Protein AF-A0A352V884-F1 (afdb_monomer_lite)

pLDDT: mean 80.21, std 18.08, range [39.91, 98.12]

Sequence (69 aa):
MIKNSEDTKKVSLMSPKVDFVFKRIFGNPEMPEILISFLNAVLGYTDNDRIISVIILNPNIEKKSIDDK

Foldseek 3Di:
DDDDPDPPPPDDDDDCVDPVNVCVQCVDPVCVVSVQVVCCVVVVPDDPRRDPDDDRPDPPPPPPPPPPD

Radius of gyration: 19.36 Å; chains: 1; bounding box: 48×45×48 Å

Secondary structure (DSSP, 8-state):
----S------PPPPTTSHHHHHHHHS-TT-HHHHHHHHHHHHT--GGG--------------------

Structure (mmCIF, N/CA/C/O backbone):
data_AF-A0A352V884-F1
#
_entry.id   AF-A0A352V884-F1
#
loop_
_atom_site.group_PDB
_atom_site.id
_atom_site.type_symbol
_atom_site.label_atom_id
_atom_site.label_alt_id
_atom_site.label_comp_id
_atom_site.label_asym_id
_atom_site.label_entity_id
_atom_site.label_seq_id
_atom_site.pdbx_PDB_ins_code
_atom_site.Cartn_x
_atom_site.Cartn_y
_atom_site.Cartn_z
_atom_site.occupancy
_atom_site.B_iso_or_equiv
_atom_site.auth_seq_id
_atom_site.auth_comp_id
_atom_site.auth_asym_id
_atom_site.auth_atom_id
_atom_site.pdbx_PDB_model_num
ATOM 1 N N . MET A 1 1 ? 39.263 25.270 -24.544 1.00 39.91 1 MET A N 1
ATOM 2 C CA . MET A 1 1 ? 38.534 24.034 -24.181 1.00 39.91 1 MET A CA 1
ATOM 3 C C . MET A 1 1 ? 37.385 24.420 -23.269 1.00 39.91 1 MET A C 1
ATOM 5 O O . MET A 1 1 ? 37.611 24.637 -22.088 1.00 39.91 1 MET A O 1
ATOM 9 N N . ILE A 1 2 ? 36.184 24.588 -23.820 1.00 46.22 2 ILE A N 1
ATOM 10 C CA . ILE A 1 2 ? 34.969 24.819 -23.030 1.00 46.22 2 ILE A CA 1
ATOM 11 C C . ILE A 1 2 ? 34.296 23.452 -22.912 1.00 46.22 2 ILE A C 1
ATOM 13 O O . ILE A 1 2 ? 33.944 22.854 -23.926 1.00 46.22 2 ILE A O 1
ATOM 17 N N . LYS A 1 3 ? 34.217 22.907 -21.695 1.00 54.53 3 LYS A N 1
ATOM 18 C CA . LYS A 1 3 ? 33.402 21.720 -21.426 1.00 54.53 3 LYS A CA 1
ATOM 19 C C . LYS A 1 3 ? 31.954 22.197 -21.374 1.00 54.53 3 LYS A C 1
ATOM 21 O O . LYS A 1 3 ? 31.587 22.904 -20.441 1.00 54.53 3 LYS A O 1
ATOM 26 N N . ASN A 1 4 ? 31.182 21.859 -22.402 1.00 49.88 4 ASN A N 1
ATOM 27 C CA . ASN A 1 4 ? 29.753 22.139 -22.450 1.00 49.88 4 ASN A CA 1
ATOM 28 C C . ASN A 1 4 ? 29.059 21.348 -21.342 1.00 49.88 4 ASN A C 1
ATOM 30 O O . ASN A 1 4 ? 29.164 20.127 -21.252 1.00 49.88 4 ASN A O 1
AT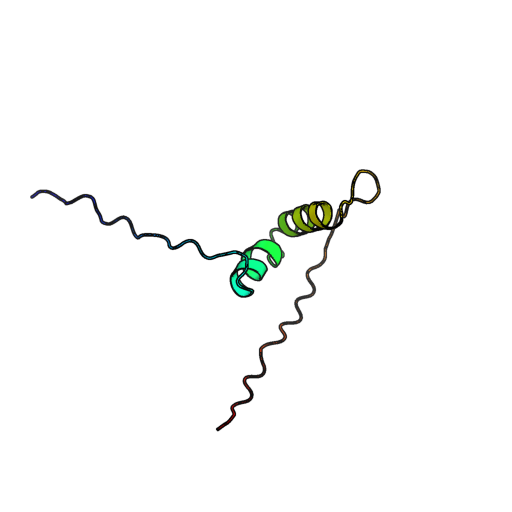OM 34 N N . SER A 1 5 ? 28.395 22.082 -20.468 1.00 59.72 5 SER A N 1
ATOM 35 C CA . SER A 1 5 ? 27.657 21.594 -19.318 1.00 59.72 5 SER A CA 1
ATOM 36 C C . SER A 1 5 ? 26.260 21.134 -19.730 1.00 59.72 5 SER A C 1
ATOM 38 O O . SER A 1 5 ? 25.303 21.814 -19.397 1.00 59.72 5 SER A O 1
ATOM 40 N N . GLU A 1 6 ? 26.134 20.010 -20.447 1.00 59.53 6 GLU A N 1
ATOM 41 C CA . GLU A 1 6 ? 24.822 19.388 -20.739 1.00 59.53 6 GLU A CA 1
ATOM 42 C C . GLU A 1 6 ? 24.830 17.841 -20.760 1.00 59.53 6 GLU A C 1
ATOM 44 O O . GLU A 1 6 ? 23.960 17.219 -21.359 1.00 59.53 6 GLU A O 1
ATOM 49 N N . ASP A 1 7 ? 25.736 17.179 -20.030 1.00 57.44 7 ASP A N 1
ATOM 50 C CA . ASP A 1 7 ? 25.641 15.725 -19.775 1.00 57.44 7 ASP A CA 1
ATOM 51 C C . ASP A 1 7 ? 24.727 15.392 -18.575 1.00 57.44 7 ASP A C 1
ATOM 53 O O . ASP A 1 7 ? 24.989 14.492 -17.772 1.00 57.44 7 ASP A O 1
ATOM 57 N N . THR A 1 8 ? 23.617 16.115 -18.408 1.00 61.84 8 THR A N 1
ATOM 58 C CA . THR A 1 8 ? 22.570 15.718 -17.460 1.00 61.84 8 THR A CA 1
ATOM 59 C C . THR A 1 8 ? 21.680 14.677 -18.123 1.00 61.84 8 THR A C 1
ATOM 61 O O . THR A 1 8 ? 20.721 14.976 -18.831 1.00 61.84 8 THR A O 1
ATOM 64 N N . LYS A 1 9 ? 22.004 13.403 -17.880 1.00 62.41 9 LYS A N 1
ATOM 65 C CA . LYS A 1 9 ? 21.172 12.248 -18.236 1.00 62.41 9 LYS A CA 1
ATOM 66 C C . LYS A 1 9 ? 19.726 12.510 -17.794 1.00 62.41 9 LYS A C 1
ATOM 68 O O . LYS A 1 9 ? 19.415 12.464 -16.606 1.00 62.41 9 LYS A O 1
ATOM 73 N N . LYS A 1 10 ? 18.843 12.808 -18.751 1.00 65.25 10 LYS A N 1
ATOM 74 C CA . LYS A 1 10 ? 17.420 13.066 -18.506 1.00 65.25 10 LYS A CA 1
ATOM 75 C C . LYS A 1 10 ? 16.782 11.798 -17.936 1.00 65.25 10 LYS A C 1
ATOM 77 O O . LYS A 1 10 ? 16.500 10.854 -18.671 1.00 65.25 10 LYS A O 1
ATOM 82 N N . VAL A 1 11 ? 16.584 11.754 -16.619 1.00 71.00 11 VAL A N 1
ATOM 83 C CA . VAL A 1 11 ? 15.845 10.668 -15.969 1.00 71.00 11 VAL A CA 1
ATOM 84 C C . VAL A 1 11 ? 14.379 10.816 -16.367 1.00 71.00 11 VAL A C 1
ATOM 86 O O . VAL A 1 11 ? 13.719 11.786 -16.002 1.00 71.00 11 VAL A O 1
ATOM 89 N N . SER A 1 12 ? 13.880 9.877 -17.168 1.00 79.50 12 SER A N 1
ATOM 90 C CA . SER A 1 12 ? 12.460 9.816 -17.508 1.00 79.50 12 SER A CA 1
ATOM 91 C C . SER A 1 12 ? 11.684 9.281 -16.305 1.00 79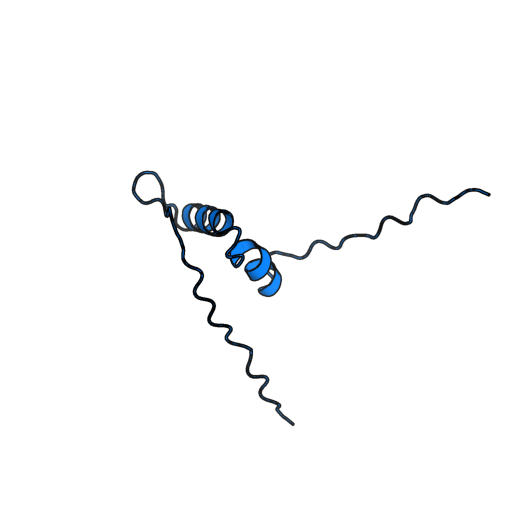.50 12 SER A C 1
ATOM 93 O O . SER A 1 12 ? 11.927 8.156 -15.863 1.00 79.50 12 SER A O 1
ATOM 95 N N . LEU A 1 13 ? 10.771 10.085 -15.758 1.00 84.69 13 LEU A N 1
ATOM 96 C CA . LEU A 1 13 ? 9.858 9.645 -14.705 1.00 84.69 13 LEU A CA 1
ATOM 97 C C . LEU A 1 13 ? 8.791 8.735 -15.320 1.00 84.69 13 LEU A C 1
ATOM 99 O O . LEU A 1 13 ? 8.112 9.120 -16.272 1.00 84.69 13 LEU A O 1
ATOM 103 N N . MET A 1 14 ? 8.630 7.528 -14.776 1.00 87.00 14 MET A N 1
ATOM 104 C CA . MET A 1 14 ? 7.562 6.622 -15.194 1.00 87.00 14 MET A CA 1
ATOM 105 C C . MET A 1 14 ? 6.316 6.818 -14.333 1.00 87.00 14 MET A C 1
ATOM 107 O O . MET A 1 14 ? 6.401 7.077 -13.134 1.00 87.00 14 MET A O 1
ATOM 111 N N . SER A 1 15 ? 5.143 6.663 -14.948 1.00 90.44 15 SER A N 1
ATOM 112 C CA . SER A 1 15 ? 3.878 6.757 -14.224 1.00 90.44 15 SER A CA 1
ATOM 113 C C . SER A 1 15 ? 3.710 5.572 -13.262 1.00 90.44 15 SER A C 1
ATOM 115 O O . SER A 1 15 ? 3.876 4.429 -13.696 1.00 90.44 15 SER A O 1
ATOM 117 N N . PRO A 1 16 ? 3.277 5.796 -12.005 1.00 87.81 16 PRO A N 1
ATOM 118 C CA . PRO A 1 16 ? 2.943 4.715 -11.074 1.00 87.81 16 PRO A CA 1
ATOM 119 C C . PRO A 1 16 ? 1.712 3.907 -11.512 1.00 87.81 16 PRO A C 1
ATOM 121 O O . PRO A 1 16 ? 1.417 2.882 -10.914 1.00 87.81 16 PRO A O 1
ATOM 124 N N . LYS A 1 17 ? 1.003 4.332 -12.570 1.00 89.62 17 LYS A N 1
ATOM 125 C CA . LYS A 1 17 ? -0.056 3.538 -13.214 1.00 89.62 17 LYS A CA 1
ATOM 126 C C . LYS A 1 17 ? 0.489 2.308 -13.952 1.00 89.62 17 LYS A C 1
ATOM 128 O O . LYS A 1 17 ? -0.280 1.417 -14.294 1.00 89.62 17 LYS A O 1
ATOM 133 N N . VAL A 1 18 ? 1.791 2.267 -14.236 1.00 90.69 18 VAL A N 1
ATOM 134 C CA . VAL A 1 18 ? 2.446 1.095 -14.824 1.00 90.69 18 VAL A CA 1
ATOM 135 C C . VAL A 1 18 ? 2.672 0.056 -13.729 1.00 90.69 18 VAL A C 1
ATOM 137 O O . VAL A 1 18 ? 3.338 0.350 -12.741 1.00 90.69 18 VAL A O 1
ATOM 140 N N . ASP A 1 19 ? 2.185 -1.168 -13.938 1.00 86.44 19 ASP A N 1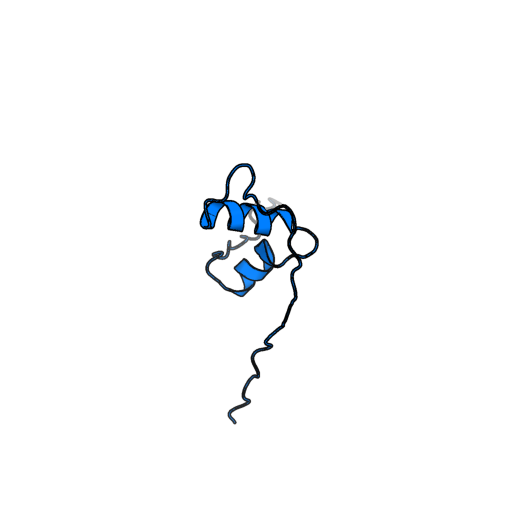
ATOM 141 C CA . ASP A 1 19 ? 2.249 -2.273 -12.967 1.00 86.44 19 ASP A CA 1
ATOM 142 C C . ASP A 1 19 ? 3.657 -2.498 -12.387 1.00 86.44 19 ASP A C 1
ATOM 144 O O . ASP A 1 19 ? 3.829 -2.563 -11.174 1.00 86.44 19 ASP A O 1
ATOM 148 N N . PHE A 1 20 ? 4.695 -2.520 -13.230 1.00 86.81 20 PHE A N 1
ATOM 149 C CA . PHE A 1 20 ? 6.081 -2.665 -12.767 1.00 86.81 20 PHE A CA 1
ATOM 150 C C . PHE A 1 20 ? 6.528 -1.527 -11.836 1.00 86.81 20 PHE A C 1
ATOM 152 O O . PHE A 1 20 ? 7.205 -1.766 -10.839 1.00 86.81 20 PHE A O 1
ATOM 159 N N . VAL A 1 21 ? 6.146 -0.285 -12.145 1.00 90.69 21 VAL A N 1
ATOM 160 C CA . VAL A 1 21 ? 6.497 0.886 -11.329 1.00 90.69 21 VAL A CA 1
ATOM 161 C C . VAL A 1 21 ? 5.733 0.840 -10.012 1.00 90.69 21 VAL A C 1
ATOM 163 O O . VAL A 1 21 ? 6.325 1.059 -8.959 1.00 90.69 21 VAL A O 1
ATOM 166 N N . PHE A 1 22 ? 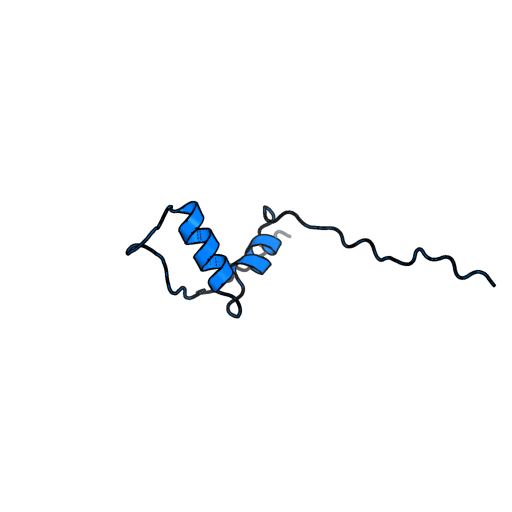4.450 0.479 -10.062 1.00 91.06 22 PHE A N 1
ATOM 167 C CA . PHE A 1 22 ? 3.625 0.274 -8.878 1.00 91.06 22 PHE A CA 1
ATOM 168 C C . PHE A 1 22 ? 4.239 -0.784 -7.955 1.00 91.06 22 PHE A C 1
ATOM 170 O O . PHE A 1 22 ? 4.496 -0.505 -6.788 1.00 91.06 22 PHE A O 1
ATOM 177 N N . LYS A 1 23 ? 4.568 -1.966 -8.491 1.00 88.56 23 LYS A N 1
ATOM 178 C CA . LYS A 1 23 ? 5.241 -3.048 -7.758 1.00 88.56 23 LYS A CA 1
ATOM 179 C C . LYS A 1 23 ? 6.589 -2.615 -7.193 1.00 88.56 23 LYS A C 1
ATOM 181 O O . LYS A 1 23 ? 6.940 -3.023 -6.098 1.00 88.56 23 LYS A O 1
ATOM 186 N N . ARG A 1 24 ? 7.344 -1.766 -7.892 1.00 89.44 24 ARG A N 1
ATOM 187 C CA . ARG A 1 24 ? 8.631 -1.277 -7.382 1.00 89.44 24 ARG A CA 1
ATOM 188 C C . ARG A 1 24 ? 8.483 -0.326 -6.195 1.00 89.44 24 ARG A C 1
ATOM 190 O O . ARG A 1 24 ? 9.336 -0.334 -5.318 1.00 89.44 24 ARG A O 1
ATOM 197 N N . ILE A 1 25 ? 7.428 0.488 -6.182 1.00 92.00 25 ILE A N 1
ATOM 198 C CA . ILE A 1 25 ? 7.158 1.450 -5.107 1.00 92.00 25 ILE A CA 1
ATOM 199 C C . ILE A 1 25 ? 6.491 0.755 -3.914 1.00 92.00 25 ILE A C 1
ATOM 201 O O . ILE A 1 25 ? 6.939 0.904 -2.785 1.00 92.00 25 ILE A O 1
ATOM 205 N N . PHE A 1 26 ? 5.427 -0.010 -4.164 1.00 93.00 26 PHE A N 1
ATOM 206 C CA . PHE A 1 26 ? 4.556 -0.571 -3.127 1.00 93.00 26 PHE A CA 1
ATOM 207 C C . PHE A 1 26 ? 4.816 -2.054 -2.833 1.00 93.00 26 PHE A C 1
ATOM 209 O O . PHE A 1 26 ? 4.333 -2.582 -1.841 1.00 93.00 26 PHE A O 1
ATOM 216 N N . GLY A 1 27 ? 5.558 -2.746 -3.693 1.00 90.25 27 GLY A N 1
ATOM 217 C CA . GLY A 1 27 ? 5.907 -4.160 -3.542 1.00 90.25 27 GLY A CA 1
ATOM 218 C C . GLY A 1 27 ? 7.287 -4.397 -2.923 1.00 90.25 27 GLY A C 1
ATOM 219 O O . GLY A 1 27 ? 7.771 -5.524 -2.983 1.00 90.25 27 GLY A O 1
ATOM 220 N N . ASN A 1 28 ? 7.944 -3.365 -2.378 1.00 90.19 28 ASN A N 1
ATOM 221 C CA . ASN A 1 28 ? 9.262 -3.496 -1.759 1.00 90.19 28 ASN A CA 1
ATOM 222 C C . ASN A 1 28 ? 9.137 -4.038 -0.318 1.00 90.19 28 ASN A C 1
ATOM 224 O O . ASN A 1 28 ? 8.653 -3.307 0.548 1.00 90.19 28 ASN A O 1
ATOM 228 N N . PRO A 1 29 ? 9.593 -5.273 -0.023 1.00 89.88 29 PRO A N 1
ATOM 229 C CA . PRO A 1 29 ? 9.523 -5.831 1.329 1.00 89.88 29 PRO A CA 1
ATOM 230 C C . PRO A 1 29 ? 10.442 -5.119 2.333 1.00 89.88 29 PRO A C 1
ATOM 232 O O . PRO A 1 29 ? 10.217 -5.244 3.531 1.00 89.88 29 PRO A O 1
ATOM 235 N N . GLU A 1 30 ? 11.447 -4.368 1.870 1.00 91.00 30 GLU A N 1
ATOM 236 C CA . GLU A 1 30 ? 12.307 -3.538 2.727 1.00 91.00 30 GLU A CA 1
ATOM 237 C C . GLU A 1 30 ? 11.642 -2.209 3.115 1.00 91.00 30 GLU A C 1
ATOM 239 O O . GLU A 1 30 ? 12.115 -1.543 4.032 1.00 91.00 30 GLU A O 1
ATOM 244 N N . MET A 1 31 ? 10.560 -1.821 2.425 1.00 92.56 31 MET A N 1
ATOM 245 C CA . MET A 1 31 ? 9.826 -0.568 2.654 1.00 92.56 31 MET A CA 1
ATOM 246 C C . MET A 1 31 ? 8.298 -0.781 2.717 1.00 92.56 31 MET A C 1
ATOM 248 O O . MET A 1 31 ? 7.542 -0.187 1.933 1.00 92.56 31 MET A O 1
ATOM 252 N N . PRO A 1 32 ? 7.796 -1.648 3.618 1.00 93.50 32 PRO A N 1
ATOM 253 C CA . PRO A 1 32 ? 6.368 -1.947 3.723 1.00 93.50 32 PRO A CA 1
ATOM 254 C C . PRO A 1 32 ? 5.525 -0.731 4.147 1.00 93.50 32 PRO A C 1
ATOM 256 O O . PRO A 1 32 ? 4.327 -0.679 3.865 1.00 93.50 32 PRO A O 1
ATOM 259 N N . GLU A 1 33 ? 6.126 0.272 4.790 1.00 95.69 33 GLU A N 1
ATOM 260 C CA . GLU A 1 33 ? 5.468 1.491 5.267 1.00 95.69 33 GLU A CA 1
ATOM 261 C C . GLU A 1 33 ? 4.840 2.325 4.145 1.00 95.69 33 GLU A C 1
ATOM 263 O O . GLU A 1 33 ? 3.812 2.977 4.361 1.00 95.69 33 GLU A O 1
ATOM 268 N N . ILE A 1 34 ? 5.408 2.273 2.935 1.00 95.12 34 ILE A N 1
ATOM 269 C CA . ILE A 1 34 ? 4.863 2.963 1.761 1.00 95.12 34 ILE A CA 1
ATOM 270 C C . ILE A 1 34 ? 3.525 2.329 1.369 1.00 95.12 34 ILE A C 1
ATOM 272 O O . ILE A 1 34 ? 2.530 3.035 1.181 1.00 95.12 34 ILE A O 1
ATOM 276 N N . LEU A 1 35 ? 3.479 0.995 1.296 1.00 95.62 35 LEU A N 1
ATOM 277 C CA . LEU A 1 35 ? 2.252 0.251 1.012 1.00 95.62 35 LEU A CA 1
ATOM 278 C C . LEU A 1 35 ? 1.215 0.455 2.118 1.00 95.62 35 LEU A C 1
ATOM 280 O O . LEU A 1 35 ? 0.061 0.750 1.820 1.00 95.62 35 LEU A O 1
ATOM 284 N N . ILE A 1 36 ? 1.626 0.369 3.384 1.00 97.25 36 ILE A N 1
ATOM 285 C CA . ILE A 1 36 ? 0.747 0.602 4.537 1.00 97.25 36 ILE A CA 1
ATOM 286 C C . ILE A 1 36 ? 0.111 1.995 4.470 1.00 97.25 36 ILE A C 1
ATOM 288 O O . ILE A 1 36 ? -1.097 2.140 4.656 1.00 97.25 36 ILE A O 1
ATOM 292 N N . SER A 1 37 ? 0.907 3.028 4.187 1.00 96.81 37 SER A N 1
ATOM 293 C CA . SER A 1 37 ? 0.420 4.409 4.104 1.00 96.81 37 SER A CA 1
ATOM 294 C C . SER A 1 37 ? -0.581 4.585 2.966 1.00 96.81 37 SER A C 1
ATOM 296 O O . SER A 1 37 ? -1.639 5.182 3.163 1.00 96.81 37 SER A O 1
ATOM 298 N N . PHE A 1 38 ? -0.277 4.020 1.795 1.00 96.19 38 PHE A N 1
ATOM 299 C CA . PHE A 1 38 ? -1.171 4.044 0.641 1.00 96.19 38 PHE A CA 1
ATOM 300 C C . PHE A 1 38 ? -2.498 3.334 0.923 1.00 96.19 38 PHE A C 1
ATOM 302 O O . PHE A 1 38 ? -3.556 3.902 0.664 1.00 96.19 38 PHE A O 1
ATOM 309 N N . LEU A 1 39 ? -2.457 2.129 1.496 1.00 96.88 39 LEU A N 1
ATOM 310 C CA . LEU A 1 39 ? -3.663 1.364 1.813 1.00 96.88 39 LEU A CA 1
ATOM 311 C C . LEU A 1 39 ? -4.531 2.080 2.846 1.00 96.88 39 LEU A C 1
ATOM 313 O O . LEU A 1 39 ? -5.727 2.221 2.620 1.00 96.88 39 LEU A O 1
ATOM 317 N N . ASN A 1 40 ? -3.940 2.595 3.928 1.00 98.12 40 ASN A N 1
ATOM 318 C CA . ASN A 1 40 ? -4.685 3.375 4.917 1.00 98.12 40 ASN A CA 1
ATOM 319 C C . ASN A 1 40 ? -5.363 4.602 4.281 1.00 98.12 40 ASN A C 1
ATOM 321 O O . ASN A 1 40 ? -6.516 4.889 4.591 1.00 98.12 40 ASN A O 1
ATOM 325 N N . ALA A 1 41 ? -4.683 5.298 3.362 1.00 97.25 41 ALA A N 1
ATOM 326 C CA . ALA A 1 41 ? -5.241 6.460 2.673 1.00 97.25 41 ALA A CA 1
ATOM 327 C C . ALA A 1 41 ? -6.380 6.094 1.704 1.00 97.25 41 ALA A C 1
ATOM 329 O O . ALA A 1 41 ? -7.401 6.773 1.679 1.00 97.25 41 ALA A O 1
ATOM 330 N N . VAL A 1 42 ? -6.218 5.028 0.914 1.00 96.44 42 VAL A N 1
ATOM 331 C CA . VAL A 1 42 ? -7.212 4.602 -0.088 1.00 96.44 42 VAL A CA 1
ATOM 332 C C . VAL A 1 42 ? -8.435 3.950 0.556 1.00 96.44 42 VAL A C 1
ATOM 334 O O . VAL A 1 42 ? -9.548 4.147 0.078 1.00 96.44 42 VAL A O 1
ATOM 337 N N . LEU A 1 43 ? -8.242 3.188 1.633 1.00 96.94 43 LEU A N 1
ATOM 338 C CA . LEU A 1 43 ? -9.324 2.517 2.361 1.00 96.94 43 LEU A CA 1
ATOM 339 C C . LEU A 1 43 ? -9.987 3.424 3.407 1.00 96.94 43 LEU A C 1
ATOM 341 O O . LEU A 1 43 ? -11.022 3.058 3.955 1.00 96.94 43 LEU A O 1
ATOM 345 N N . GLY A 1 44 ? -9.413 4.600 3.681 1.00 96.88 44 GLY A N 1
ATOM 346 C CA . GLY A 1 44 ? -9.934 5.538 4.675 1.00 96.88 44 GLY A CA 1
ATOM 347 C C . GLY A 1 44 ? -9.789 5.044 6.115 1.00 96.88 44 GLY A C 1
ATOM 348 O O . GLY A 1 44 ? -10.568 5.440 6.975 1.00 96.88 44 GLY A O 1
ATOM 349 N N . TYR A 1 45 ? -8.815 4.175 6.385 1.00 97.75 45 TYR A N 1
ATOM 350 C CA . TYR A 1 45 ? -8.587 3.638 7.722 1.00 97.75 45 TYR A CA 1
ATOM 351 C C . TYR A 1 45 ? -7.852 4.656 8.598 1.00 97.75 45 TYR A C 1
ATOM 353 O O . TYR A 1 45 ? -6.709 5.051 8.326 1.00 97.75 45 TYR A O 1
ATOM 361 N N . THR A 1 46 ? -8.515 5.072 9.674 1.00 93.94 46 THR A N 1
ATOM 362 C CA . THR A 1 46 ? -8.003 6.022 10.666 1.00 93.94 46 THR A CA 1
ATOM 363 C C . THR A 1 46 ? -8.014 5.408 12.062 1.00 93.94 46 THR A C 1
ATOM 365 O O . THR A 1 46 ? -8.609 4.359 12.294 1.00 93.94 46 THR A O 1
ATOM 368 N N . ASP A 1 47 ? -7.298 6.049 12.987 1.00 93.62 47 ASP A N 1
ATOM 369 C CA . ASP A 1 47 ? -7.291 5.694 14.409 1.00 93.62 47 ASP A CA 1
ATOM 370 C C . ASP A 1 47 ? -7.021 4.201 14.667 1.00 93.62 47 ASP A C 1
ATOM 372 O O . ASP A 1 47 ? -5.936 3.706 14.349 1.00 93.62 47 ASP A O 1
ATOM 376 N N . ASN A 1 48 ? -7.999 3.491 15.234 1.00 94.12 48 ASN A N 1
ATOM 377 C CA . ASN A 1 48 ? -7.882 2.089 15.633 1.00 94.12 48 ASN A CA 1
ATOM 378 C C . ASN A 1 48 ? -7.938 1.107 14.453 1.00 94.12 48 ASN A C 1
ATOM 380 O O . ASN A 1 48 ? -7.496 -0.029 14.605 1.00 94.12 48 ASN A O 1
ATOM 384 N N . ASP A 1 49 ? -8.429 1.534 13.286 1.00 94.75 49 ASP A N 1
ATOM 385 C CA . ASP A 1 49 ? -8.577 0.675 12.103 1.00 94.75 49 ASP A CA 1
ATOM 386 C C . ASP A 1 49 ? -7.330 0.689 11.207 1.00 94.75 49 ASP A C 1
ATOM 388 O O . ASP A 1 49 ? -7.271 0.016 10.175 1.00 94.75 49 ASP A O 1
ATOM 392 N N . ARG A 1 50 ? -6.304 1.464 11.586 1.00 97.44 50 ARG A N 1
ATOM 393 C CA . ARG A 1 50 ? -5.076 1.596 10.801 1.00 97.44 50 ARG A CA 1
ATOM 394 C C . ARG A 1 50 ? -4.363 0.259 10.656 1.00 97.44 50 ARG A C 1
ATOM 396 O O . ARG A 1 50 ? -4.028 -0.418 11.625 1.00 97.44 50 ARG A O 1
ATOM 403 N N . ILE A 1 51 ? -3.990 -0.046 9.421 1.00 97.75 51 ILE A N 1
ATOM 404 C CA . ILE A 1 51 ? -3.037 -1.105 9.111 1.00 97.75 51 ILE A CA 1
ATOM 405 C C . ILE A 1 51 ? -1.681 -0.694 9.691 1.00 97.75 51 ILE A C 1
ATOM 407 O O . ILE A 1 51 ? -1.180 0.390 9.383 1.00 97.75 51 ILE A O 1
ATOM 411 N N . ILE A 1 52 ? -1.090 -1.564 10.511 1.00 96.56 52 ILE A N 1
ATOM 412 C CA . ILE A 1 52 ? 0.236 -1.362 11.127 1.00 96.56 52 ILE A CA 1
ATOM 413 C C . ILE A 1 52 ? 1.309 -2.308 10.580 1.00 96.56 52 ILE A C 1
ATOM 415 O O . ILE A 1 52 ? 2.495 -2.081 10.790 1.00 96.56 52 ILE A O 1
ATOM 419 N N . SER A 1 53 ? 0.906 -3.380 9.899 1.00 95.44 53 SER A N 1
ATOM 420 C CA . SER A 1 53 ? 1.814 -4.386 9.355 1.00 95.44 53 SER A CA 1
ATOM 421 C C . SER A 1 53 ? 1.198 -5.032 8.123 1.00 95.44 53 SER A C 1
ATOM 423 O O . SER A 1 53 ? -0.016 -5.232 8.055 1.00 95.44 53 SER A O 1
ATOM 425 N N . VAL A 1 54 ? 2.048 -5.351 7.154 1.00 93.38 54 VAL A N 1
ATOM 426 C CA . VAL A 1 54 ? 1.698 -6.081 5.937 1.00 93.38 54 VAL A CA 1
ATOM 427 C C . VAL A 1 54 ? 2.795 -7.091 5.641 1.00 93.38 54 VAL A C 1
ATOM 429 O O . VAL A 1 54 ? 3.975 -6.825 5.859 1.00 93.38 54 VAL A O 1
ATOM 432 N N . ILE A 1 55 ? 2.404 -8.245 5.111 1.00 90.94 55 ILE A N 1
ATOM 433 C CA . ILE A 1 55 ? 3.333 -9.232 4.567 1.00 90.94 55 ILE A CA 1
ATOM 434 C C . ILE A 1 55 ? 3.081 -9.287 3.069 1.00 90.94 55 ILE A C 1
ATOM 436 O O . ILE A 1 55 ? 1.990 -9.650 2.625 1.00 90.94 55 ILE A O 1
ATOM 440 N N . ILE A 1 56 ? 4.096 -8.922 2.288 1.00 87.75 56 ILE A N 1
ATOM 441 C CA . ILE A 1 56 ? 4.049 -9.033 0.833 1.00 87.75 56 ILE A CA 1
ATOM 442 C C . ILE A 1 56 ? 4.341 -10.489 0.486 1.00 87.75 56 ILE A C 1
ATOM 444 O O . ILE A 1 56 ? 5.482 -10.904 0.297 1.00 87.75 56 ILE A O 1
ATOM 448 N N . LEU A 1 57 ? 3.277 -11.285 0.438 1.00 82.38 57 LEU A N 1
ATOM 449 C CA . LEU A 1 57 ? 3.309 -12.590 -0.199 1.00 82.38 57 LEU A CA 1
ATOM 450 C C . LEU A 1 57 ? 3.494 -12.293 -1.686 1.00 82.38 57 LEU A C 1
ATOM 452 O O . LEU A 1 57 ? 2.627 -11.662 -2.279 1.00 82.38 57 LEU A O 1
ATOM 456 N N . ASN A 1 58 ? 4.642 -12.631 -2.267 1.00 68.25 58 ASN A N 1
ATOM 457 C 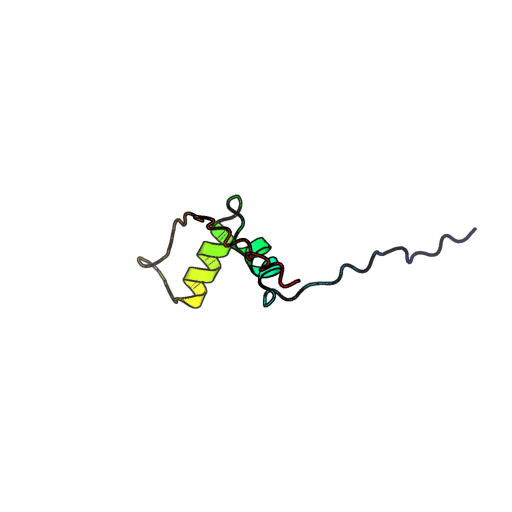CA . ASN A 1 58 ? 4.914 -12.386 -3.680 1.00 68.25 58 ASN A CA 1
ATOM 458 C C . ASN A 1 58 ? 4.541 -13.631 -4.506 1.00 68.25 58 ASN A C 1
ATOM 460 O O . ASN A 1 58 ? 5.418 -14.464 -4.752 1.00 68.25 58 ASN A O 1
ATOM 464 N N . PRO A 1 59 ? 3.281 -13.819 -4.953 1.00 58.50 59 PRO A N 1
ATOM 465 C CA . PRO A 1 59 ? 3.007 -14.736 -6.033 1.00 58.50 59 PRO A CA 1
ATOM 466 C C . PRO A 1 59 ? 3.435 -13.993 -7.289 1.00 58.50 59 PRO A C 1
ATOM 468 O O . PRO A 1 59 ? 2.637 -13.272 -7.889 1.00 58.50 59 PRO A O 1
ATOM 471 N N . ASN A 1 60 ? 4.696 -14.121 -7.697 1.00 58.94 60 ASN A N 1
ATOM 472 C CA . ASN A 1 60 ? 5.011 -13.838 -9.085 1.00 58.94 60 ASN A CA 1
ATOM 473 C C . ASN A 1 60 ? 4.109 -14.778 -9.900 1.00 58.94 60 ASN A C 1
ATOM 475 O O . ASN A 1 60 ? 4.460 -15.926 -10.156 1.00 58.94 60 ASN A O 1
ATOM 479 N N . ILE A 1 61 ? 2.933 -14.305 -10.320 1.00 57.41 61 ILE A N 1
ATOM 480 C CA . ILE A 1 61 ? 2.354 -14.741 -11.576 1.00 57.41 61 ILE A CA 1
ATOM 481 C C . ILE A 1 61 ? 3.326 -14.140 -12.579 1.00 57.41 61 ILE A C 1
ATOM 483 O O . ILE A 1 61 ? 3.101 -13.066 -13.139 1.00 57.41 61 ILE A O 1
ATOM 487 N N . GLU A 1 62 ? 4.484 -14.795 -12.721 1.00 54.72 62 GLU A N 1
ATOM 488 C CA . GLU A 1 62 ? 5.219 -14.750 -13.961 1.00 54.72 62 GLU A CA 1
ATOM 489 C C . GLU A 1 62 ? 4.131 -14.906 -15.004 1.00 54.72 62 GLU A C 1
ATOM 491 O O . GLU A 1 62 ? 3.334 -15.854 -14.947 1.00 54.72 62 GLU A O 1
ATOM 496 N N . LYS A 1 63 ? 3.998 -13.910 -15.885 1.00 52.94 63 LYS A N 1
ATOM 497 C CA . LYS A 1 63 ? 3.274 -14.150 -17.120 1.00 52.94 63 LYS A CA 1
ATOM 498 C C . LYS A 1 63 ? 3.869 -15.461 -17.605 1.00 52.94 63 LYS A C 1
ATOM 500 O O . LYS A 1 63 ? 5.043 -15.476 -17.961 1.00 52.94 63 LYS A O 1
ATOM 505 N N . LYS A 1 64 ? 3.096 -16.550 -17.578 1.00 47.34 64 LYS A N 1
ATOM 506 C CA . LYS A 1 64 ? 3.321 -17.604 -18.547 1.00 47.34 64 LYS A CA 1
ATOM 507 C C . LYS A 1 64 ? 3.253 -16.832 -19.852 1.00 47.34 64 LYS A C 1
ATOM 509 O O . LYS A 1 64 ? 2.170 -16.428 -20.273 1.00 47.34 64 LYS A O 1
ATOM 514 N N . SER A 1 65 ? 4.413 -16.482 -20.397 1.00 51.62 65 SER A N 1
ATOM 515 C CA . SER A 1 65 ? 4.571 -16.360 -21.823 1.00 51.62 65 SER A CA 1
ATOM 516 C C . SER A 1 65 ? 4.035 -17.688 -22.313 1.00 51.62 65 SER A C 1
ATOM 518 O O . SER A 1 65 ? 4.664 -18.733 -22.178 1.00 51.62 65 SER A O 1
ATOM 520 N N 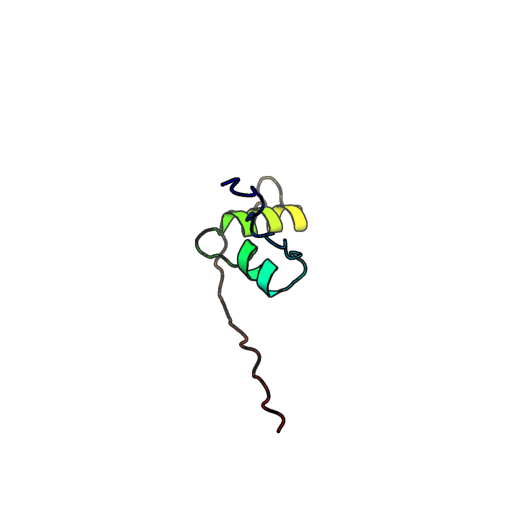. ILE A 1 66 ? 2.765 -17.671 -22.703 1.00 52.78 66 ILE A N 1
ATOM 521 C CA . ILE A 1 66 ? 2.288 -18.624 -23.672 1.00 52.78 66 ILE A CA 1
ATOM 522 C C . ILE A 1 66 ? 3.186 -18.272 -24.850 1.00 52.78 66 ILE A C 1
ATOM 524 O O . ILE A 1 66 ? 3.011 -17.215 -25.458 1.00 52.78 66 ILE A O 1
ATOM 528 N N . ASP A 1 67 ? 4.264 -19.038 -25.017 1.00 56.50 67 ASP A N 1
ATOM 529 C CA . ASP A 1 67 ? 4.989 -19.104 -26.275 1.00 56.50 67 ASP A CA 1
ATOM 530 C C . ASP A 1 67 ? 3.961 -19.598 -27.291 1.00 56.50 67 ASP A C 1
ATOM 532 O O . ASP A 1 67 ? 3.810 -20.791 -27.547 1.00 56.50 67 ASP A O 1
ATOM 536 N N . ASP A 1 68 ? 3.153 -18.664 -27.784 1.00 52.59 68 ASP A N 1
ATOM 537 C CA . ASP A 1 68 ? 2.400 -18.851 -28.999 1.00 52.59 68 ASP A CA 1
ATOM 538 C C . ASP A 1 68 ? 3.387 -18.597 -30.138 1.00 52.59 68 ASP A C 1
ATOM 540 O O . ASP A 1 68 ? 3.671 -17.448 -30.488 1.00 52.59 68 ASP A O 1
ATOM 544 N N . LYS A 1 69 ? 3.821 -19.733 -30.702 1.00 45.34 69 LYS A N 1
ATOM 545 C CA . LYS A 1 69 ? 4.591 -19.983 -31.933 1.00 45.34 69 LYS A CA 1
ATOM 546 C C . LYS A 1 69 ? 6.111 -20.070 -31.857 1.00 45.34 69 LYS A C 1
ATOM 548 O O . LYS A 1 69 ? 6.785 -19.029 -31.739 1.00 45.34 69 LYS A O 1
#